Protein AF-A0A937WGF4-F1 (afdb_monomer_lite)

pLDDT: mean 80.21, std 17.45, range [43.09, 97.88]

Sequence (96 aa):
MPGGPQIGEWHRIRIDVVGNEISYYIDDKLQHQVNDNLHKSGGVFLYAYHAIVEFDNVVITGDDIPDVGPSGYPIKQPVQPKSKLTSTWGRVKSHK

Radius of gyration: 21.45 Å; chains: 1; bounding box: 56×43×47 Å

Structure (mmCIF, N/CA/C/O backbone):
data_AF-A0A937WGF4-F1
#
_entry.id   AF-A0A937WGF4-F1
#
loop_
_atom_site.group_PDB
_atom_site.id
_atom_site.type_symbol
_atom_site.label_atom_id
_atom_site.label_alt_id
_atom_site.label_comp_id
_atom_site.label_asym_id
_atom_site.label_entity_id
_atom_site.label_seq_id
_atom_site.pdbx_PDB_ins_code
_atom_site.Cartn_x
_atom_site.Cartn_y
_atom_site.Cartn_z
_atom_site.occupancy
_atom_site.B_iso_or_equiv
_atom_site.auth_seq_id
_atom_site.auth_comp_id
_atom_site.auth_asym_id
_atom_site.auth_atom_id
_atom_site.pdbx_PDB_model_num
ATOM 1 N N . MET A 1 1 ? 20.327 2.487 -2.082 1.00 50.88 1 MET A N 1
ATOM 2 C CA . MET A 1 1 ? 20.254 1.445 -1.037 1.00 50.88 1 MET A CA 1
ATOM 3 C C . MET A 1 1 ? 20.845 0.173 -1.621 1.00 50.88 1 MET A C 1
ATOM 5 O O . MET A 1 1 ? 20.388 -0.216 -2.692 1.00 50.88 1 MET A O 1
ATOM 9 N N . PRO A 1 2 ? 21.882 -0.430 -1.020 1.00 47.75 2 PRO A N 1
ATOM 10 C CA . PRO A 1 2 ? 22.336 -1.746 -1.460 1.00 47.75 2 PRO A CA 1
ATOM 11 C C . PRO A 1 2 ? 21.181 -2.746 -1.281 1.00 47.75 2 PRO A C 1
ATOM 13 O O . PRO A 1 2 ? 20.669 -2.873 -0.174 1.00 47.75 2 PRO A O 1
ATOM 16 N N . GLY A 1 3 ? 20.743 -3.401 -2.362 1.00 69.00 3 GLY A N 1
ATOM 17 C CA . GLY A 1 3 ? 19.663 -4.402 -2.328 1.00 69.00 3 GLY A CA 1
ATOM 18 C C . GLY A 1 3 ? 18.233 -3.891 -2.561 1.00 69.00 3 GLY A C 1
ATOM 19 O O . GLY A 1 3 ? 17.295 -4.568 -2.158 1.00 69.00 3 GLY A O 1
ATOM 20 N N . GLY A 1 4 ? 18.050 -2.717 -3.178 1.00 75.25 4 GLY A N 1
ATOM 21 C CA . GLY A 1 4 ? 16.722 -2.228 -3.579 1.00 75.25 4 GLY A CA 1
ATOM 22 C C . GLY A 1 4 ? 16.076 -3.034 -4.724 1.00 75.25 4 GLY A C 1
ATOM 23 O O . GLY A 1 4 ? 16.750 -3.872 -5.336 1.00 75.25 4 GLY A O 1
ATOM 24 N N . PRO A 1 5 ? 14.793 -2.762 -5.032 1.00 85.12 5 PRO A N 1
ATOM 25 C CA . PRO A 1 5 ? 14.075 -3.427 -6.118 1.00 85.12 5 PRO A CA 1
ATOM 26 C C . PRO A 1 5 ? 14.775 -3.211 -7.467 1.00 85.12 5 PRO A C 1
ATOM 28 O O . PRO A 1 5 ? 15.366 -2.156 -7.717 1.00 85.12 5 PRO A O 1
ATOM 31 N N . GLN A 1 6 ? 14.734 -4.234 -8.315 1.00 90.62 6 GLN A N 1
ATOM 32 C CA . GLN A 1 6 ? 15.376 -4.288 -9.624 1.00 90.62 6 GLN A CA 1
ATOM 33 C C . GLN A 1 6 ? 14.355 -4.025 -10.736 1.00 90.62 6 GLN A C 1
ATOM 35 O O . GLN A 1 6 ? 13.188 -4.397 -10.642 1.00 90.62 6 GLN A O 1
ATOM 40 N N . ILE A 1 7 ? 14.793 -3.366 -11.809 1.00 91.81 7 ILE A N 1
ATOM 41 C CA . ILE A 1 7 ? 13.940 -3.107 -12.977 1.00 91.81 7 ILE A CA 1
ATOM 42 C C . ILE A 1 7 ? 13.723 -4.414 -13.743 1.00 91.81 7 ILE A C 1
ATOM 44 O O . ILE A 1 7 ? 14.678 -5.147 -13.986 1.00 91.81 7 ILE A O 1
ATOM 48 N N . GLY A 1 8 ? 12.486 -4.655 -14.182 1.00 93.88 8 GLY A N 1
ATOM 49 C CA . GLY A 1 8 ? 12.122 -5.840 -14.968 1.00 93.88 8 GLY A CA 1
ATOM 50 C C . GLY A 1 8 ? 11.783 -7.071 -14.127 1.00 93.88 8 GLY A C 1
ATOM 51 O O . GLY A 1 8 ? 11.451 -8.105 -14.694 1.00 93.88 8 GLY A O 1
ATOM 52 N N . GLU A 1 9 ? 11.820 -6.946 -12.801 1.00 94.81 9 GLU A N 1
ATOM 53 C CA . GLU A 1 9 ? 11.482 -8.007 -11.858 1.00 94.81 9 GLU A CA 1
ATOM 54 C C . GLU A 1 9 ? 10.202 -7.658 -11.090 1.00 94.81 9 GLU A C 1
ATOM 56 O O . GLU A 1 9 ? 9.944 -6.496 -10.756 1.00 94.81 9 GLU A O 1
ATOM 61 N N . TRP A 1 10 ? 9.400 -8.677 -10.783 1.00 96.25 10 TRP A N 1
ATOM 62 C CA . TRP A 1 10 ? 8.272 -8.528 -9.868 1.00 96.25 10 TRP A CA 1
ATOM 63 C C . TRP A 1 10 ? 8.773 -8.541 -8.427 1.00 96.25 10 TRP A C 1
ATOM 65 O O . TRP A 1 10 ? 9.473 -9.462 -8.014 1.00 96.25 10 TRP A O 1
ATOM 75 N N . HIS A 1 11 ? 8.353 -7.547 -7.648 1.00 95.56 11 HIS A N 1
ATOM 76 C CA . HIS A 1 11 ? 8.672 -7.442 -6.227 1.00 95.56 11 HIS A CA 1
ATOM 77 C C . HIS A 1 11 ? 7.405 -7.442 -5.386 1.00 95.56 11 HIS A C 1
ATOM 79 O O . HIS A 1 11 ? 6.408 -6.802 -5.736 1.00 95.56 11 HIS A O 1
ATOM 85 N N . ARG A 1 12 ? 7.454 -8.112 -4.231 1.00 96.00 12 ARG A N 1
ATOM 86 C CA . ARG A 1 12 ? 6.350 -8.066 -3.272 1.00 96.00 12 ARG A CA 1
ATOM 87 C C . ARG A 1 12 ? 6.506 -6.845 -2.379 1.00 96.00 12 ARG A C 1
ATOM 89 O O . ARG A 1 12 ? 7.382 -6.815 -1.517 1.00 96.00 12 ARG A O 1
ATOM 96 N N . ILE A 1 13 ? 5.614 -5.875 -2.541 1.00 9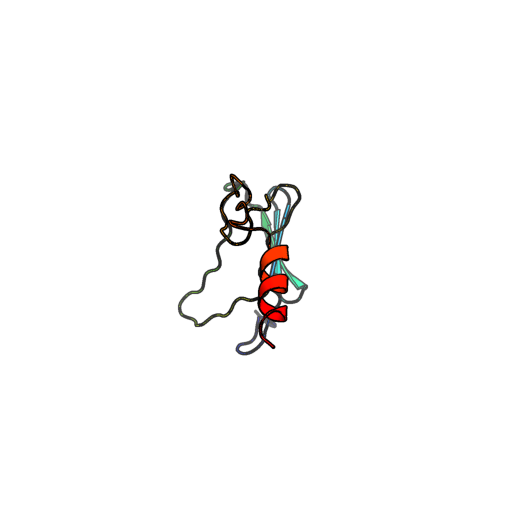5.25 13 ILE A N 1
ATOM 97 C CA . ILE A 1 13 ? 5.483 -4.745 -1.619 1.00 95.25 13 ILE A CA 1
ATOM 98 C C . ILE A 1 13 ? 4.420 -5.080 -0.575 1.00 95.25 13 ILE A C 1
ATOM 100 O O . ILE A 1 13 ? 3.328 -5.535 -0.916 1.00 95.25 13 ILE A O 1
ATOM 104 N N . ARG A 1 14 ? 4.729 -4.846 0.700 1.00 96.25 14 ARG A N 1
ATOM 105 C CA . ARG A 1 14 ? 3.760 -4.961 1.795 1.00 96.25 14 ARG A CA 1
ATOM 106 C C . ARG A 1 14 ? 3.920 -3.792 2.754 1.00 96.25 14 ARG A C 1
ATOM 108 O O . ARG A 1 14 ? 5.039 -3.368 3.037 1.00 96.25 14 ARG A O 1
ATOM 115 N N . ILE A 1 15 ? 2.793 -3.275 3.224 1.00 96.25 15 ILE A N 1
ATOM 116 C CA . ILE A 1 15 ? 2.727 -2.204 4.212 1.00 96.25 15 ILE A CA 1
ATOM 117 C C . ILE A 1 15 ? 1.803 -2.685 5.321 1.00 96.25 15 ILE A C 1
ATOM 119 O O . ILE A 1 15 ? 0.649 -3.007 5.046 1.00 96.25 15 ILE A O 1
ATOM 123 N N . ASP A 1 16 ? 2.311 -2.713 6.548 1.00 95.94 16 ASP A N 1
ATOM 124 C CA . ASP A 1 16 ? 1.514 -3.011 7.735 1.00 95.94 16 ASP A CA 1
ATOM 125 C C . ASP A 1 16 ? 1.293 -1.707 8.506 1.00 95.94 16 ASP A C 1
ATOM 127 O O . ASP A 1 16 ? 2.248 -0.969 8.759 1.00 95.94 16 ASP A O 1
ATOM 131 N N . VAL A 1 17 ? 0.044 -1.426 8.881 1.00 94.38 17 VAL A N 1
ATOM 132 C CA . VAL A 1 17 ? -0.329 -0.259 9.691 1.00 94.38 17 VAL A CA 1
ATOM 133 C C . VAL A 1 17 ? -1.023 -0.755 10.952 1.00 94.38 17 VAL A C 1
ATOM 135 O O . VAL A 1 17 ? -2.112 -1.321 10.876 1.00 94.38 17 VAL A O 1
ATOM 138 N N . VAL A 1 18 ? -0.392 -0.555 12.110 1.00 93.19 18 VAL A N 1
ATOM 139 C CA . VAL A 1 18 ? -0.927 -0.966 13.416 1.00 93.19 18 VAL A CA 1
ATOM 140 C C . VAL A 1 18 ? -0.919 0.237 14.349 1.00 93.19 18 VAL A C 1
ATOM 142 O O . VAL A 1 18 ? 0.122 0.671 14.846 1.00 93.19 18 VAL A O 1
ATOM 145 N N . GLY A 1 19 ? -2.103 0.804 14.584 1.00 92.19 19 GLY A N 1
ATOM 146 C CA . GLY A 1 19 ? -2.227 2.071 15.297 1.00 92.19 19 GLY A CA 1
ATOM 147 C C . GLY A 1 19 ? -1.505 3.185 14.540 1.00 92.19 19 GLY A C 1
ATOM 148 O O . GLY A 1 19 ? -1.902 3.532 13.432 1.00 92.19 19 GLY A O 1
ATOM 149 N N . ASN A 1 20 ? -0.445 3.723 15.140 1.00 95.44 20 ASN A N 1
ATOM 150 C CA . ASN A 1 20 ? 0.342 4.817 14.564 1.00 95.44 20 ASN A CA 1
ATOM 151 C C . ASN A 1 20 ? 1.639 4.326 13.907 1.00 95.44 20 ASN A C 1
ATOM 153 O O . ASN A 1 20 ? 2.358 5.123 13.311 1.00 95.44 20 ASN A O 1
ATOM 157 N N . GLU A 1 21 ? 1.963 3.038 14.026 1.00 96.69 21 GLU A N 1
ATOM 158 C CA . GLU A 1 21 ? 3.175 2.466 13.453 1.00 96.69 21 GLU A CA 1
ATOM 159 C C . GLU A 1 21 ? 2.908 1.952 12.036 1.00 96.69 21 GLU A C 1
ATOM 161 O O . GLU A 1 21 ? 1.964 1.196 11.800 1.00 96.69 21 GLU A O 1
ATOM 166 N N . ILE A 1 22 ? 3.764 2.353 11.097 1.00 97.00 22 ILE A N 1
ATOM 167 C CA . ILE A 1 22 ? 3.718 1.955 9.691 1.00 97.00 22 ILE A CA 1
ATOM 168 C C . ILE A 1 22 ? 5.031 1.255 9.350 1.00 97.00 22 ILE A C 1
ATOM 170 O O . ILE A 1 22 ? 6.105 1.851 9.461 1.00 97.00 22 ILE A O 1
ATOM 174 N N . SER A 1 23 ? 4.946 0.003 8.907 1.00 97.88 23 SER A N 1
ATOM 175 C CA . SER A 1 23 ? 6.093 -0.824 8.522 1.00 97.88 23 SER A CA 1
ATOM 176 C C . SER A 1 23 ? 6.061 -1.136 7.028 1.00 97.88 23 SER A C 1
ATOM 178 O O . SER A 1 23 ? 5.048 -1.598 6.508 1.00 97.88 23 SER A O 1
ATOM 180 N N . TYR A 1 24 ? 7.179 -0.906 6.337 1.00 96.25 24 TYR A N 1
ATOM 181 C CA . TYR A 1 24 ? 7.327 -1.095 4.892 1.00 96.25 24 TYR A CA 1
ATOM 182 C C . TYR A 1 24 ? 8.244 -2.276 4.586 1.00 96.25 24 TYR A C 1
ATOM 184 O O . TYR A 1 24 ? 9.377 -2.336 5.072 1.00 96.25 24 TYR A O 1
ATOM 192 N N . TYR A 1 25 ? 7.787 -3.172 3.716 1.00 95.69 25 TYR A N 1
ATOM 193 C CA . TYR A 1 25 ? 8.503 -4.380 3.326 1.00 95.69 25 TYR A CA 1
ATOM 194 C C . TYR A 1 25 ? 8.652 -4.466 1.808 1.00 95.69 25 TYR A C 1
ATOM 196 O O . TYR A 1 25 ? 7.727 -4.143 1.059 1.00 95.69 25 TYR A O 1
ATOM 204 N N . ILE A 1 26 ? 9.809 -4.965 1.375 1.00 95.38 26 ILE A N 1
ATOM 205 C CA . ILE A 1 26 ? 10.076 -5.390 -0.002 1.00 95.38 26 ILE A CA 1
ATOM 206 C C . ILE A 1 26 ? 10.601 -6.819 0.076 1.00 95.38 26 ILE A C 1
ATOM 208 O O . ILE A 1 26 ? 11.540 -7.079 0.833 1.00 95.38 26 ILE A O 1
ATOM 212 N N . ASP A 1 27 ? 9.972 -7.734 -0.658 1.00 95.00 27 ASP A N 1
ATOM 213 C CA . ASP A 1 27 ? 10.295 -9.167 -0.674 1.00 95.00 27 ASP A CA 1
ATOM 214 C C . ASP A 1 27 ? 10.396 -9.748 0.747 1.00 95.00 27 ASP A C 1
ATOM 216 O O . ASP A 1 27 ? 11.377 -10.389 1.129 1.00 95.00 27 ASP A O 1
ATOM 220 N N . ASP A 1 28 ? 9.383 -9.423 1.558 1.00 95.12 28 ASP A N 1
ATOM 221 C CA . ASP A 1 28 ? 9.218 -9.813 2.964 1.00 95.12 28 ASP A CA 1
ATOM 222 C C . ASP A 1 28 ? 10.316 -9.323 3.929 1.00 95.12 28 ASP A C 1
ATOM 224 O O . ASP A 1 28 ? 10.292 -9.637 5.121 1.00 95.12 28 ASP A O 1
ATOM 228 N N . LYS A 1 29 ? 11.233 -8.469 3.463 1.00 94.94 29 LYS A N 1
ATOM 229 C CA . LYS A 1 29 ? 12.260 -7.827 4.293 1.00 94.94 29 LYS A CA 1
ATOM 230 C C . LYS A 1 29 ? 11.820 -6.432 4.705 1.00 94.94 29 LYS A C 1
ATOM 232 O O . LYS A 1 29 ? 11.523 -5.602 3.843 1.00 94.94 29 LYS A O 1
ATOM 237 N N . LEU A 1 30 ? 11.840 -6.165 6.012 1.00 95.25 30 LEU A N 1
ATOM 238 C CA . LEU A 1 30 ? 11.581 -4.837 6.568 1.00 95.25 30 LEU A CA 1
ATOM 239 C C . LEU A 1 30 ? 12.618 -3.847 6.027 1.00 95.25 30 LEU A C 1
ATOM 241 O O . LEU A 1 30 ? 13.816 -4.015 6.246 1.00 95.25 30 LEU A O 1
ATOM 245 N N . GLN A 1 31 ? 12.146 -2.824 5.323 1.00 95.00 31 GLN A N 1
ATOM 246 C CA . GLN A 1 31 ? 12.979 -1.746 4.791 1.00 95.00 31 GLN A CA 1
ATOM 247 C C . GLN A 1 31 ? 12.952 -0.529 5.708 1.00 95.00 31 GLN A C 1
ATOM 249 O O . GLN A 1 31 ? 13.965 0.148 5.886 1.00 95.00 31 GLN A O 1
ATOM 254 N N . HIS A 1 32 ? 11.779 -0.228 6.265 1.00 94.62 32 HIS A N 1
ATOM 255 C CA . HIS A 1 32 ? 11.574 0.975 7.052 1.00 94.62 32 HIS A CA 1
ATOM 256 C C . HIS A 1 32 ? 10.388 0.842 8.004 1.00 94.62 32 HIS A C 1
ATOM 258 O O . HIS A 1 32 ? 9.446 0.103 7.723 1.00 94.62 32 HIS A O 1
ATOM 264 N N . GLN A 1 33 ? 10.428 1.596 9.099 1.00 97.69 33 GLN A N 1
ATOM 265 C CA . GLN A 1 33 ? 9.360 1.688 10.086 1.00 97.69 33 GLN A CA 1
ATOM 266 C C . GLN A 1 33 ? 9.260 3.137 10.566 1.00 97.69 33 GLN A C 1
ATOM 268 O O . GLN A 1 33 ? 10.283 3.766 10.848 1.00 97.69 33 GLN A O 1
ATOM 273 N N . VAL A 1 34 ? 8.042 3.669 10.638 1.00 96.62 34 VAL A N 1
ATOM 274 C CA . VAL A 1 34 ? 7.765 5.049 11.059 1.00 96.62 34 VAL A CA 1
ATOM 275 C C . VAL A 1 34 ? 6.564 5.102 11.987 1.00 96.62 34 VAL A C 1
ATOM 277 O O . VAL A 1 34 ? 5.701 4.233 11.941 1.00 96.62 34 VAL A O 1
ATOM 280 N N . ASN A 1 35 ? 6.496 6.156 12.799 1.00 96.81 35 ASN A N 1
ATOM 281 C CA . ASN A 1 35 ? 5.301 6.497 13.559 1.00 96.81 35 ASN A CA 1
ATOM 282 C C . ASN A 1 35 ? 4.647 7.746 12.952 1.00 96.81 35 ASN A C 1
ATOM 284 O O . ASN A 1 35 ? 5.289 8.797 12.903 1.00 96.81 35 ASN A O 1
ATOM 288 N N . ASP A 1 36 ? 3.386 7.647 12.525 1.00 94.12 36 ASP A N 1
ATOM 289 C CA . ASP A 1 36 ? 2.561 8.779 12.089 1.00 94.12 36 ASP A CA 1
ATOM 290 C C . ASP A 1 36 ? 1.406 9.011 13.072 1.00 94.12 36 ASP A C 1
ATOM 292 O O . ASP A 1 36 ? 0.554 8.154 13.287 1.00 94.12 36 ASP A O 1
ATOM 296 N N . ASN A 1 37 ? 1.373 10.200 13.673 1.00 94.94 37 ASN A N 1
ATOM 297 C CA . ASN A 1 37 ? 0.306 10.620 14.585 1.00 94.94 37 ASN A CA 1
ATOM 298 C C . ASN A 1 37 ? -0.684 11.598 13.929 1.00 94.94 37 ASN A C 1
ATOM 300 O O . ASN A 1 37 ? -1.661 11.995 14.569 1.00 94.94 37 ASN A O 1
ATOM 304 N N . LEU A 1 38 ? -0.414 12.033 12.694 1.00 95.12 38 LEU A N 1
ATOM 305 C CA . LEU A 1 38 ? -1.176 13.070 12.009 1.00 95.12 38 LEU A CA 1
ATOM 306 C C . LEU A 1 38 ? -2.376 12.486 11.257 1.00 95.12 38 LEU A C 1
ATOM 308 O O . LEU A 1 38 ? -3.480 13.021 11.371 1.00 95.12 38 LEU A O 1
ATOM 312 N N . HIS A 1 39 ? -2.190 11.376 10.537 1.00 89.62 39 HIS A N 1
ATOM 313 C CA . HIS A 1 39 ? -3.243 10.763 9.727 1.00 89.62 39 HIS A CA 1
ATOM 314 C C . HIS A 1 39 ? -3.642 9.393 10.276 1.00 89.62 39 HIS A C 1
ATOM 316 O O . HIS A 1 39 ? -2.976 8.391 10.056 1.00 89.62 39 HIS A O 1
ATOM 322 N N . LYS A 1 40 ? -4.784 9.342 10.969 1.00 88.00 40 LYS A N 1
ATOM 323 C CA . LYS A 1 40 ? -5.307 8.098 11.567 1.00 88.00 40 LYS A CA 1
ATOM 324 C C . LYS A 1 40 ? -6.092 7.213 10.594 1.00 88.00 40 LYS A C 1
ATOM 326 O O . LYS A 1 40 ? -6.348 6.056 10.894 1.00 88.00 40 LYS A O 1
ATOM 331 N N . SER A 1 41 ? -6.562 7.774 9.479 1.00 86.31 41 SER A N 1
ATOM 332 C CA . SER A 1 41 ? -7.329 7.057 8.451 1.00 86.31 41 SER A CA 1
ATOM 333 C C . SER A 1 41 ? -7.282 7.811 7.122 1.00 86.31 41 SER A C 1
ATOM 335 O O . SER A 1 41 ? -7.059 9.024 7.102 1.00 86.31 41 SER A O 1
ATOM 337 N N . GLY A 1 42 ? -7.502 7.099 6.018 1.00 84.44 42 GLY A N 1
ATOM 338 C CA . GLY A 1 42 ? -7.478 7.657 4.671 1.00 84.44 42 GLY A CA 1
ATOM 339 C C . GLY A 1 42 ? -7.712 6.591 3.603 1.00 84.44 42 GLY A C 1
ATOM 340 O O . GLY A 1 42 ? -7.987 5.434 3.914 1.00 84.44 42 GLY A O 1
ATOM 341 N N . GLY A 1 43 ? -7.618 6.995 2.337 1.00 83.50 43 GLY A N 1
ATOM 342 C CA . GLY A 1 43 ? -7.659 6.070 1.205 1.00 83.50 43 GLY A CA 1
ATOM 343 C C . GLY A 1 43 ? -6.288 5.463 0.906 1.00 83.50 43 GLY A C 1
ATOM 344 O O . GLY A 1 43 ? -5.256 6.066 1.197 1.00 83.50 43 GLY A O 1
ATOM 345 N N . VAL A 1 44 ? -6.286 4.291 0.272 1.00 86.31 44 VAL A N 1
ATOM 346 C CA . VAL A 1 44 ? -5.085 3.675 -0.309 1.00 86.31 44 VAL A CA 1
ATOM 347 C C . VAL A 1 44 ? -5.016 4.038 -1.789 1.00 86.31 44 VAL A C 1
ATOM 349 O O . VAL A 1 44 ? -6.030 4.000 -2.486 1.00 86.31 44 VAL A O 1
ATOM 352 N N . PHE A 1 45 ? -3.828 4.392 -2.275 1.00 86.75 45 PHE A N 1
ATOM 353 C CA . PHE A 1 45 ? -3.615 4.775 -3.667 1.00 86.75 45 PHE A CA 1
ATOM 354 C C . PHE A 1 45 ? -2.344 4.131 -4.231 1.00 86.75 45 PHE A C 1
ATOM 356 O O . PHE A 1 45 ? -1.334 4.031 -3.536 1.00 86.75 45 PHE A O 1
ATOM 363 N N . LEU A 1 46 ? -2.397 3.713 -5.499 1.00 91.56 46 LEU A N 1
ATOM 364 C CA . LEU A 1 46 ? -1.247 3.219 -6.257 1.00 91.56 46 LEU A CA 1
ATOM 365 C C . LEU A 1 46 ? -0.708 4.358 -7.117 1.00 91.56 46 LEU A C 1
ATOM 367 O O . LEU A 1 46 ? -1.424 4.895 -7.959 1.00 91.56 46 LEU A O 1
ATOM 371 N N . TYR A 1 47 ? 0.549 4.733 -6.899 1.00 91.69 47 TYR A N 1
ATOM 372 C CA . TYR A 1 47 ? 1.158 5.894 -7.537 1.00 91.69 47 TYR A CA 1
ATOM 373 C C . TYR A 1 47 ? 2.473 5.534 -8.220 1.00 91.69 47 TYR A C 1
ATOM 375 O O . TYR A 1 47 ? 3.285 4.790 -7.675 1.00 91.69 47 TYR A O 1
ATOM 383 N N . ALA A 1 48 ? 2.697 6.129 -9.390 1.00 92.38 48 ALA A N 1
ATOM 384 C CA . ALA A 1 48 ? 3.959 6.091 -10.110 1.00 92.38 48 ALA A CA 1
ATOM 385 C C . ALA A 1 48 ? 4.339 7.510 -10.547 1.00 92.38 48 ALA A C 1
ATOM 387 O O . ALA A 1 48 ? 3.481 8.309 -10.922 1.00 92.38 48 ALA A O 1
ATOM 388 N N . TYR A 1 49 ? 5.636 7.815 -10.523 1.00 93.88 49 TYR A N 1
ATOM 389 C CA . TYR A 1 49 ? 6.175 9.097 -10.966 1.00 93.88 49 TYR A CA 1
ATOM 390 C C . TYR A 1 49 ? 7.330 8.869 -11.936 1.00 93.88 49 TYR A C 1
ATOM 392 O O . TYR A 1 49 ? 8.291 8.187 -11.592 1.00 93.88 49 TYR A O 1
ATOM 400 N N . HIS A 1 50 ? 7.236 9.450 -13.138 1.00 94.81 50 HIS A N 1
ATOM 401 C CA . HIS A 1 50 ? 8.273 9.375 -14.182 1.00 94.81 50 HIS A CA 1
ATOM 402 C C . HIS A 1 50 ? 8.729 7.940 -14.529 1.00 94.81 50 HIS A C 1
ATOM 404 O O . HIS A 1 50 ? 9.868 7.721 -14.936 1.00 94.81 50 HIS A O 1
ATOM 410 N N . ALA A 1 51 ? 7.838 6.957 -14.392 1.00 91.00 51 ALA A N 1
ATOM 411 C CA . ALA A 1 51 ? 8.106 5.561 -14.707 1.00 91.00 51 ALA A CA 1
ATOM 412 C C . ALA A 1 51 ? 6.837 4.875 -15.221 1.00 91.00 51 ALA A C 1
ATOM 414 O O . ALA A 1 51 ? 5.723 5.271 -14.874 1.00 91.00 51 ALA A O 1
ATOM 415 N N . ILE A 1 52 ? 7.022 3.827 -16.023 1.00 92.56 52 ILE A N 1
ATOM 416 C CA . ILE A 1 52 ? 5.968 2.853 -16.305 1.00 92.56 52 ILE A CA 1
ATOM 417 C C . ILE A 1 52 ? 6.079 1.789 -15.219 1.00 92.56 52 ILE A C 1
ATOM 419 O O . ILE A 1 52 ? 7.145 1.203 -15.040 1.00 92.56 52 ILE A O 1
ATOM 423 N N . VAL A 1 53 ? 4.998 1.594 -14.470 1.00 93.81 53 VAL A N 1
ATOM 424 C CA . VAL A 1 53 ? 4.937 0.652 -13.352 1.00 93.81 53 VAL A CA 1
ATOM 425 C C . VAL A 1 53 ? 3.675 -0.177 -13.500 1.00 93.81 53 VAL A C 1
ATOM 427 O O . VAL A 1 53 ? 2.607 0.361 -13.796 1.00 93.81 53 VAL A O 1
ATOM 430 N N . GLU A 1 54 ? 3.811 -1.477 -13.284 1.00 95.56 54 GLU A N 1
ATOM 431 C CA . GLU A 1 54 ? 2.702 -2.419 -13.255 1.00 95.56 54 GLU A CA 1
ATOM 432 C C . GLU A 1 54 ? 2.454 -2.848 -11.809 1.00 95.56 54 GLU A C 1
ATOM 434 O O . GLU A 1 54 ? 3.389 -3.078 -11.041 1.00 95.56 54 GLU A O 1
ATOM 439 N N . PHE A 1 55 ? 1.179 -2.925 -11.434 1.00 95.50 55 PHE A N 1
ATOM 440 C CA . PHE A 1 55 ? 0.744 -3.414 -10.132 1.00 95.50 55 PHE A CA 1
ATOM 441 C C . PHE A 1 55 ? -0.187 -4.596 -10.362 1.00 95.50 55 PHE A C 1
ATOM 443 O O . PHE A 1 55 ? -1.143 -4.483 -11.129 1.00 95.50 55 PHE A O 1
ATOM 450 N N . ASP A 1 56 ? 0.071 -5.702 -9.676 1.00 96.00 56 ASP A N 1
ATOM 451 C CA . ASP A 1 56 ? -0.775 -6.891 -9.708 1.00 96.00 56 ASP A CA 1
ATOM 452 C C . ASP A 1 56 ? -0.935 -7.467 -8.295 1.00 96.00 56 ASP A C 1
ATOM 454 O O . ASP A 1 56 ? -0.120 -7.203 -7.409 1.00 96.00 56 ASP A O 1
ATOM 458 N N . ASN A 1 57 ? -2.006 -8.236 -8.080 1.00 94.19 57 ASN A N 1
ATOM 459 C CA . ASN A 1 57 ? -2.356 -8.869 -6.803 1.00 94.19 57 ASN A CA 1
ATOM 460 C C . ASN A 1 57 ? -2.433 -7.881 -5.627 1.00 94.19 57 ASN A C 1
ATOM 462 O O . ASN A 1 57 ? -2.019 -8.176 -4.504 1.00 94.19 57 ASN A O 1
ATOM 466 N N . VAL A 1 58 ? -2.977 -6.691 -5.889 1.00 91.75 58 VAL A N 1
ATOM 467 C CA . VAL A 1 58 ? -3.168 -5.658 -4.870 1.00 91.75 58 VAL A CA 1
ATOM 468 C C . VAL A 1 58 ? -4.317 -6.058 -3.952 1.00 91.75 58 VAL A C 1
ATOM 470 O O . VAL A 1 58 ? -5.463 -6.182 -4.381 1.00 91.75 58 VAL A O 1
ATOM 473 N N . VAL A 1 59 ? -3.997 -6.244 -2.675 1.00 90.12 59 VAL A N 1
ATOM 474 C CA . VAL A 1 59 ? -4.936 -6.659 -1.633 1.00 90.12 59 VAL A CA 1
ATOM 475 C C . VAL A 1 59 ? -4.829 -5.681 -0.467 1.00 90.12 59 VAL A C 1
ATOM 477 O O . VAL A 1 59 ? -3.735 -5.426 0.032 1.00 90.12 59 VAL A O 1
ATOM 480 N N . ILE A 1 60 ? -5.970 -5.139 -0.036 1.00 89.50 60 ILE A N 1
ATOM 481 C CA . ILE A 1 60 ? -6.088 -4.302 1.160 1.00 89.50 60 ILE A CA 1
ATOM 482 C C . ILE A 1 60 ? -7.018 -5.030 2.124 1.00 89.50 60 ILE A C 1
ATOM 484 O O . ILE A 1 60 ? -8.173 -5.289 1.794 1.00 89.50 60 ILE A O 1
ATOM 488 N N . THR A 1 61 ? -6.504 -5.390 3.295 1.00 89.25 61 THR A N 1
ATOM 489 C CA . THR A 1 61 ? -7.218 -6.202 4.289 1.00 89.25 61 THR A CA 1
ATOM 490 C C . THR A 1 61 ? -6.894 -5.737 5.698 1.00 89.25 61 THR A C 1
ATOM 492 O O . THR A 1 61 ? -5.804 -5.229 5.948 1.00 89.25 61 THR A O 1
ATOM 495 N N . GLY A 1 62 ? -7.815 -5.979 6.621 1.00 88.75 62 GLY A N 1
ATOM 496 C CA . GLY A 1 62 ? -7.673 -5.719 8.049 1.00 88.75 62 GLY A CA 1
ATOM 497 C C . GLY A 1 62 ? -9.044 -5.791 8.711 1.00 88.75 62 GLY A C 1
ATOM 498 O O . GLY A 1 62 ? -10.054 -5.719 8.012 1.00 88.75 62 GLY A O 1
ATOM 499 N N . ASP A 1 63 ? -9.078 -5.926 10.034 1.00 86.81 63 ASP A N 1
ATOM 500 C CA . ASP A 1 63 ? -10.332 -6.103 10.782 1.00 86.81 63 ASP A CA 1
ATOM 501 C C . ASP A 1 63 ? -11.322 -4.945 10.548 1.00 86.81 63 ASP A C 1
ATOM 503 O O . ASP A 1 63 ? -12.526 -5.168 10.432 1.00 86.81 63 ASP A O 1
ATOM 507 N N . ASP A 1 64 ? -10.801 -3.724 10.384 1.00 82.69 64 ASP A N 1
ATOM 508 C CA . ASP A 1 64 ? -11.584 -2.503 10.155 1.00 82.69 64 ASP A CA 1
ATOM 509 C C . ASP A 1 64 ? -11.666 -2.081 8.674 1.00 82.69 64 ASP A C 1
ATOM 511 O O . ASP A 1 64 ? -12.136 -0.984 8.361 1.00 82.69 64 ASP A O 1
ATOM 515 N N . ILE A 1 65 ? -11.203 -2.920 7.739 1.00 82.94 65 ILE A N 1
ATOM 516 C CA . ILE A 1 65 ? -11.262 -2.623 6.302 1.00 82.94 65 ILE A CA 1
ATOM 517 C C . ILE A 1 65 ? -12.542 -3.232 5.711 1.00 82.94 65 ILE A C 1
ATOM 519 O O . ILE A 1 65 ? -12.644 -4.455 5.607 1.00 82.94 65 ILE A O 1
ATOM 523 N N . PRO A 1 66 ? -13.531 -2.415 5.297 1.00 77.38 66 PRO A N 1
ATOM 524 C CA . PRO A 1 66 ? -14.776 -2.934 4.748 1.00 77.38 66 PRO A CA 1
ATOM 525 C C . PRO A 1 66 ? -14.553 -3.576 3.375 1.00 77.38 66 PRO A C 1
ATOM 527 O O . PRO A 1 66 ? -13.901 -2.996 2.505 1.00 77.38 66 PRO A O 1
ATOM 530 N N . ASP A 1 67 ? -15.176 -4.734 3.144 1.00 75.38 67 ASP A N 1
ATOM 531 C CA . ASP A 1 67 ? -15.285 -5.302 1.799 1.00 75.38 67 ASP A CA 1
ATOM 532 C C . ASP A 1 67 ? -16.265 -4.459 0.968 1.00 75.38 67 ASP A C 1
ATOM 534 O O . ASP A 1 67 ? -17.489 -4.518 1.117 1.00 75.38 67 ASP A O 1
ATOM 538 N N . VAL A 1 68 ? -15.700 -3.615 0.110 1.00 70.38 68 VAL A N 1
ATOM 539 C CA . VAL A 1 68 ? -16.421 -2.708 -0.793 1.00 70.38 68 VAL A CA 1
ATOM 540 C C . VAL A 1 68 ? -16.492 -3.250 -2.229 1.00 70.38 68 VAL A C 1
ATOM 542 O O . VAL A 1 68 ? -16.937 -2.561 -3.153 1.00 70.38 68 VAL A O 1
ATOM 545 N N . GLY A 1 69 ? -16.068 -4.499 -2.440 1.00 66.62 69 GLY A N 1
ATOM 546 C CA . GLY A 1 69 ? -15.960 -5.105 -3.759 1.00 66.62 69 GLY A CA 1
ATOM 547 C C . GLY A 1 69 ? -15.015 -4.349 -4.712 1.00 66.62 69 GLY A C 1
ATOM 548 O O . GLY A 1 69 ? -14.310 -3.418 -4.319 1.00 66.62 69 GLY A O 1
ATOM 549 N N . PRO A 1 70 ? -15.022 -4.695 -6.014 1.00 64.62 70 PRO A N 1
ATOM 550 C CA . PRO A 1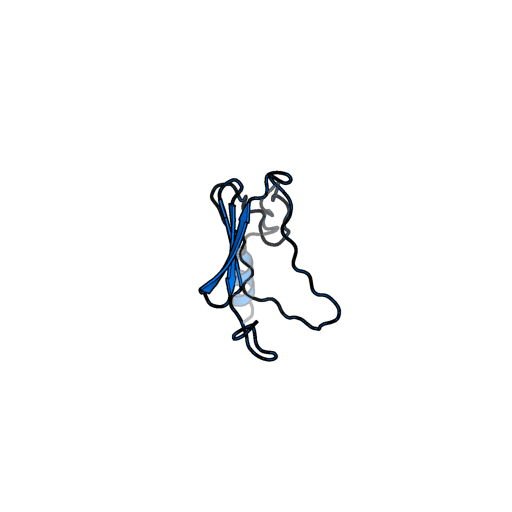 70 ? -14.071 -4.159 -6.998 1.00 64.62 70 PRO A CA 1
ATOM 551 C C . PRO A 1 70 ? -14.198 -2.650 -7.245 1.00 64.62 70 PRO A C 1
ATOM 553 O O . PRO A 1 70 ? -13.332 -2.049 -7.871 1.00 64.62 70 PRO A O 1
ATOM 556 N N . SER A 1 71 ? -15.307 -2.042 -6.813 1.00 63.69 71 SER A N 1
ATOM 557 C CA . SER A 1 71 ? -15.601 -0.631 -7.066 1.00 63.69 71 SER A CA 1
ATOM 558 C C . SER A 1 71 ? -14.930 0.325 -6.080 1.00 63.69 71 SER A C 1
ATOM 560 O O . SER A 1 71 ? -14.885 1.521 -6.350 1.00 63.69 71 SER A O 1
ATOM 562 N N . GLY A 1 72 ? -14.462 -0.167 -4.927 1.00 59.91 72 GLY A N 1
ATOM 563 C CA . GLY A 1 72 ? -13.974 0.700 -3.850 1.00 59.91 72 GLY A CA 1
ATOM 564 C C . GLY A 1 72 ? -15.082 1.449 -3.090 1.00 59.91 72 GLY A C 1
ATOM 565 O O . GLY A 1 72 ? -14.786 2.163 -2.135 1.00 59.91 72 GLY A O 1
ATOM 566 N N . TYR A 1 73 ? -16.354 1.284 -3.476 1.00 60.19 73 TYR A N 1
ATOM 567 C CA . TYR A 1 73 ? -17.512 1.902 -2.831 1.00 60.19 73 TYR A CA 1
ATOM 568 C C . TYR A 1 73 ? -18.396 0.850 -2.153 1.00 60.19 73 TYR A C 1
ATOM 570 O O . TYR A 1 73 ? -18.655 -0.196 -2.748 1.00 60.19 73 TYR A O 1
ATOM 578 N N . PRO A 1 74 ? -18.923 1.115 -0.941 1.00 59.44 74 PRO A N 1
ATOM 579 C CA . PRO A 1 74 ? -19.795 0.171 -0.256 1.00 59.44 74 PRO A CA 1
ATOM 580 C C . PRO A 1 74 ? -20.992 -0.182 -1.140 1.00 59.44 74 PRO A C 1
ATOM 582 O O . PRO A 1 74 ? -21.754 0.691 -1.572 1.00 59.44 74 PRO A O 1
ATOM 585 N N . ILE A 1 75 ? -21.154 -1.479 -1.399 1.00 54.09 75 ILE A N 1
ATOM 586 C CA . ILE A 1 75 ? -22.249 -2.023 -2.193 1.00 54.09 75 ILE A CA 1
ATOM 587 C C . ILE A 1 75 ? -23.539 -1.806 -1.392 1.00 54.09 75 ILE A C 1
ATOM 589 O O . ILE A 1 75 ? -23.893 -2.612 -0.537 1.00 54.09 75 ILE A O 1
ATOM 593 N N . LYS A 1 76 ? -24.257 -0.698 -1.625 1.00 53.94 76 LYS A N 1
ATOM 594 C CA . LYS A 1 76 ? -25.488 -0.413 -0.863 1.00 53.94 76 LYS A CA 1
ATOM 595 C C . LYS A 1 76 ? -26.594 -1.447 -1.096 1.00 53.94 76 LYS A C 1
ATOM 597 O O . LYS A 1 76 ? -27.475 -1.54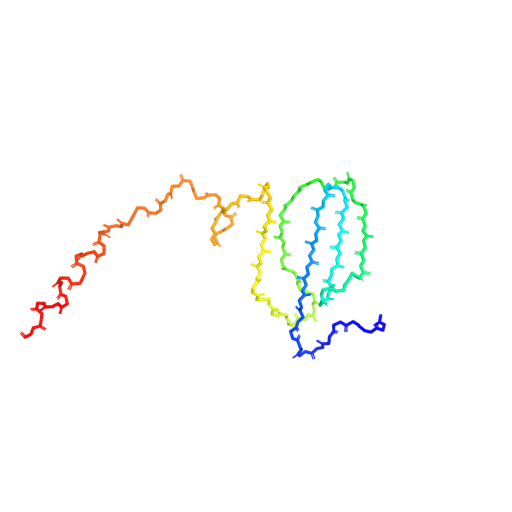3 -0.252 1.00 53.94 76 LYS A O 1
ATOM 602 N N . GLN A 1 77 ? -26.540 -2.238 -2.170 1.00 53.47 77 GLN A N 1
ATOM 603 C CA . GLN A 1 77 ? -27.457 -3.344 -2.462 1.00 53.47 77 GLN A CA 1
ATOM 604 C C . GLN A 1 77 ? -26.748 -4.381 -3.351 1.00 53.47 77 GLN A C 1
ATOM 606 O O . GLN A 1 77 ? -26.154 -3.975 -4.352 1.00 53.47 77 GLN A O 1
ATOM 611 N N . PRO A 1 78 ? -26.838 -5.697 -3.066 1.00 55.66 78 PRO A N 1
ATOM 612 C CA . PRO A 1 78 ? -26.419 -6.716 -4.022 1.00 55.66 78 PRO A CA 1
ATOM 613 C C . PRO A 1 78 ? -27.088 -6.440 -5.368 1.00 55.66 78 PRO A C 1
ATOM 615 O O . PRO A 1 78 ? -28.295 -6.184 -5.409 1.00 55.66 78 PRO A O 1
ATOM 618 N N . VAL A 1 79 ? -26.327 -6.491 -6.465 1.00 56.81 79 VAL A N 1
ATOM 619 C CA . VAL A 1 79 ? -26.920 -6.438 -7.805 1.00 56.81 79 VAL A CA 1
ATOM 620 C C . VAL A 1 79 ? -27.869 -7.626 -7.912 1.00 56.81 79 VAL A C 1
ATOM 622 O O . VAL A 1 79 ? -27.434 -8.771 -8.024 1.00 56.81 79 VAL A O 1
ATOM 625 N N . GLN A 1 80 ? -29.174 -7.361 -7.832 1.00 56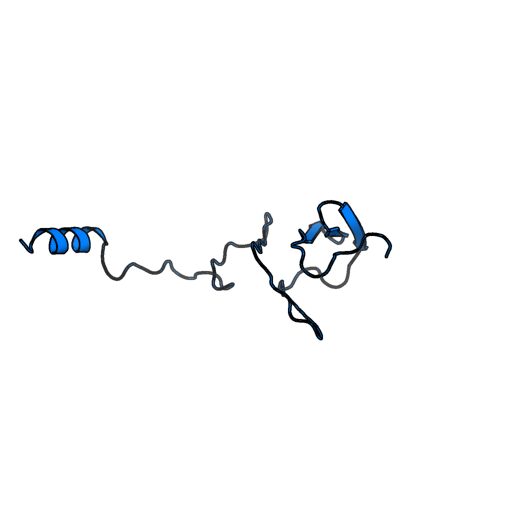.66 80 GLN A N 1
ATOM 626 C CA . GLN A 1 80 ? -30.192 -8.380 -8.040 1.00 56.66 80 GLN A CA 1
ATOM 627 C C . GLN A 1 80 ? -30.025 -8.882 -9.478 1.00 56.66 80 GLN A C 1
ATOM 629 O O . GLN A 1 80 ? -30.139 -8.080 -10.414 1.00 56.66 80 GLN A O 1
ATOM 634 N N . PRO A 1 81 ? -29.714 -10.170 -9.697 1.00 54.97 81 PRO A N 1
ATOM 635 C CA . PRO A 1 81 ? -29.562 -10.682 -11.044 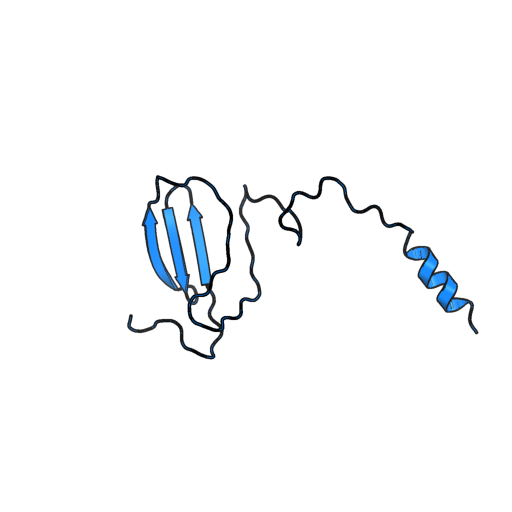1.00 54.97 81 PRO A CA 1
ATOM 636 C C . PRO A 1 81 ? -30.880 -10.468 -11.792 1.00 54.97 81 PRO A C 1
ATOM 638 O O . PRO A 1 81 ? -31.936 -10.930 -11.363 1.00 54.97 81 PRO A O 1
ATOM 641 N N . LYS A 1 82 ? -30.818 -9.774 -12.934 1.00 57.62 82 LYS A N 1
ATOM 642 C CA . LYS A 1 82 ? -31.995 -9.433 -13.755 1.00 57.62 82 LYS A CA 1
ATOM 643 C C . LYS A 1 82 ? -32.769 -10.679 -14.219 1.00 57.62 82 LYS A C 1
ATOM 645 O O . LYS A 1 82 ? -33.926 -10.579 -14.609 1.00 57.62 82 LYS A O 1
ATOM 650 N N . SER A 1 83 ? -32.135 -11.856 -14.176 1.00 57.34 83 SER A N 1
ATOM 651 C CA . SER A 1 83 ? -32.792 -13.156 -14.310 1.00 57.34 83 SER A CA 1
ATOM 652 C C . SER A 1 83 ? -31.954 -14.285 -13.691 1.00 57.34 83 SER A C 1
ATOM 654 O O . SER A 1 83 ? -30.730 -14.197 -13.594 1.00 57.34 83 SER A O 1
ATOM 656 N N . LYS A 1 84 ? -32.625 -15.365 -13.274 1.00 54.66 84 LYS A N 1
ATOM 657 C CA . LYS A 1 84 ? -32.019 -16.577 -12.705 1.00 54.66 84 LYS A CA 1
ATOM 658 C C . LYS A 1 84 ? -31.287 -17.354 -13.814 1.00 54.66 84 LYS A C 1
ATOM 660 O O . LYS A 1 84 ? -31.935 -17.827 -14.751 1.00 54.66 84 LYS A O 1
ATOM 665 N N . LEU A 1 85 ? -29.964 -17.530 -13.686 1.00 56.03 85 LEU A N 1
ATOM 666 C CA . LEU A 1 85 ? -29.088 -18.218 -14.663 1.00 56.03 85 LEU A CA 1
ATOM 667 C C . LEU A 1 85 ? -29.548 -19.642 -15.034 1.00 56.03 85 LEU A C 1
ATOM 669 O O . LEU A 1 85 ? -29.189 -20.159 -16.090 1.00 56.03 85 LEU A O 1
ATOM 673 N N . THR A 1 86 ? -30.388 -20.265 -14.205 1.00 52.06 86 THR A N 1
ATOM 674 C CA . THR A 1 86 ? -31.026 -21.563 -14.472 1.00 52.06 86 THR A CA 1
ATOM 675 C C . THR A 1 86 ? -31.802 -21.590 -15.799 1.00 52.06 86 THR A C 1
ATOM 677 O O . THR A 1 86 ? -31.876 -22.637 -16.434 1.00 52.06 86 THR A O 1
ATOM 680 N N . SER A 1 87 ? -32.334 -20.455 -16.270 1.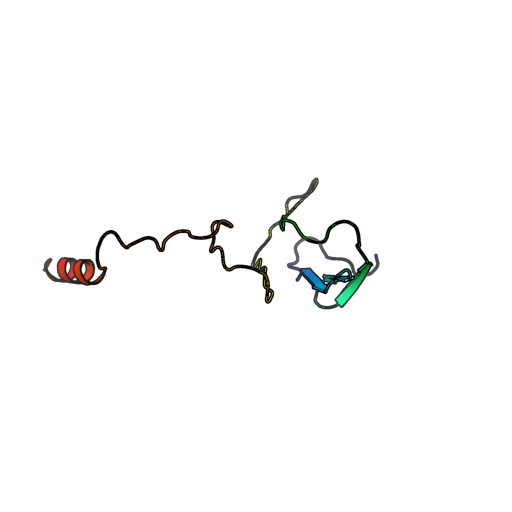00 53.06 87 SER A N 1
ATOM 681 C CA . SER A 1 87 ? -33.130 -20.410 -17.511 1.00 53.06 87 SER A CA 1
ATOM 682 C C . SER A 1 87 ? -32.280 -20.411 -18.789 1.00 53.06 87 SER A C 1
ATOM 684 O O . SER A 1 87 ? -32.748 -20.838 -19.845 1.00 53.06 87 SER A O 1
ATOM 686 N N . THR A 1 88 ? -31.022 -19.967 -18.716 1.00 55.66 88 THR A N 1
ATOM 687 C CA . THR A 1 88 ? -30.138 -19.846 -19.888 1.00 55.66 88 THR A CA 1
ATOM 688 C C . THR A 1 88 ? -29.674 -21.218 -20.382 1.00 55.66 88 THR A C 1
ATOM 690 O O . THR A 1 88 ? -29.661 -21.469 -21.584 1.00 55.66 88 THR A O 1
ATOM 693 N N . TRP A 1 89 ? -29.413 -22.159 -19.468 1.00 54.91 89 TRP A N 1
ATOM 694 C CA . TRP A 1 89 ? -29.030 -23.533 -19.817 1.00 54.91 89 TRP A CA 1
ATOM 695 C C . TRP A 1 89 ? -30.168 -24.351 -20.444 1.00 54.91 89 TRP A C 1
ATOM 697 O O . TRP A 1 89 ? -29.906 -25.253 -21.239 1.00 54.91 89 TRP A O 1
ATOM 707 N N . GLY A 1 90 ? -31.428 -24.012 -20.149 1.00 56.81 90 GLY A N 1
ATOM 708 C CA . GLY A 1 90 ? -32.593 -24.638 -20.781 1.00 56.81 90 GLY A CA 1
ATOM 709 C C . GLY A 1 90 ? -32.717 -24.307 -22.273 1.00 56.81 90 GLY A C 1
ATOM 710 O O . GLY A 1 90 ? -32.992 -25.197 -23.073 1.00 56.81 90 GLY A O 1
ATOM 711 N N . ARG A 1 91 ? -32.442 -23.054 -22.672 1.00 57.00 91 ARG A N 1
ATOM 712 C CA . ARG A 1 91 ? -32.572 -22.588 -24.074 1.00 57.00 91 ARG A CA 1
ATOM 713 C C . ARG A 1 91 ? -31.464 -23.090 -25.001 1.00 57.00 91 ARG A C 1
ATOM 715 O O . ARG A 1 91 ? -31.663 -23.163 -26.212 1.00 57.00 91 ARG A O 1
ATOM 722 N N . VAL A 1 92 ? -30.308 -23.447 -24.441 1.00 57.84 92 VAL A N 1
ATOM 723 C CA . VAL A 1 92 ? -29.183 -24.006 -25.207 1.00 57.84 92 VAL A CA 1
ATOM 724 C C . VAL A 1 92 ? -29.450 -25.463 -25.599 1.00 57.84 92 VAL A C 1
ATOM 726 O O . VAL A 1 92 ? -29.037 -25.887 -26.671 1.00 57.84 92 VAL A O 1
ATOM 729 N N . LYS A 1 93 ? -30.201 -26.229 -24.793 1.00 54.53 93 LYS A N 1
ATOM 730 C CA . LYS A 1 93 ? -30.515 -27.635 -25.109 1.00 54.53 93 LYS A CA 1
ATOM 731 C C . LYS A 1 93 ? -31.689 -27.829 -26.073 1.00 54.53 93 LYS A C 1
ATOM 733 O O . LYS A 1 93 ? -31.869 -28.937 -26.565 1.00 54.53 93 LYS A O 1
ATOM 738 N N . SER A 1 94 ? -32.478 -26.789 -26.341 1.00 55.81 94 SER A N 1
ATOM 739 C CA . SER A 1 94 ? -33.648 -26.864 -27.228 1.00 55.81 94 SER A CA 1
ATOM 740 C C . SER A 1 94 ? -33.342 -26.598 -28.708 1.00 55.81 94 SER A C 1
ATOM 742 O O . SER A 1 94 ? -34.255 -26.675 -29.520 1.00 55.81 94 SER A O 1
ATOM 744 N N . HIS A 1 95 ? -32.089 -26.298 -29.068 1.00 50.78 95 HIS A N 1
ATOM 745 C CA . HIS A 1 95 ? -31.644 -26.231 -30.463 1.00 50.78 95 HIS A CA 1
ATOM 746 C C . HIS A 1 95 ? -30.893 -27.521 -30.807 1.00 50.78 95 HIS A C 1
ATOM 748 O O . HIS A 1 95 ? -29.688 -27.632 -30.579 1.00 50.78 95 HIS A O 1
ATOM 754 N N . LYS A 1 96 ? -31.637 -28.506 -31.305 1.00 43.09 96 LYS A N 1
ATOM 755 C CA . LYS A 1 96 ? -31.127 -29.696 -31.984 1.00 43.09 96 LYS A CA 1
ATOM 756 C C . LYS A 1 96 ? -31.827 -29.822 -33.325 1.00 43.09 96 LYS A C 1
ATOM 758 O O . LYS A 1 96 ? -33.029 -29.479 -33.363 1.00 43.09 96 LYS A O 1
#

Secondary structure (DSSP, 8-state):
-TTPPPTTS---EEEEEETTEEEEEETTEEEEEEE-SS-S--------SSS-----S-----TT----GGGTS--SS----SS-THHHHHHHHT--

Foldseek 3Di:
DVPDDDPPDDWDWDWDDDQQKIFTDINNDTPDIDGHPPDRDDDDDDDDDPDDDDDPPDDDDDPPDDCCDPVSHNPPDPPDPPDDCVVVVVVVVPPD